Protein AF-A0A6I7DDY0-F1 (afdb_monomer_lite)

Secondary structure (DSSP, 8-state):
-------PEEEEEEEEEEETTEEEEEEES--SEEEEEEETTTEEEEEEEEEEE-SSSTTEEEEEEEEEEETTSPPPSSEEEEE-----HHHHHHHHHHHHHHHTT--------

Radius of gyration: 18.4 Å; chains: 1; bounding box: 29×62×44 Å

Structure (mmCIF, N/CA/C/O backbone):
data_AF-A0A6I7DDY0-F1
#
_entry.id   AF-A0A6I7DDY0-F1
#
loop_
_atom_site.group_PDB
_atom_site.id
_atom_site.type_symbol
_atom_site.label_atom_id
_atom_site.label_alt_id
_atom_site.label_comp_id
_atom_site.label_asym_id
_atom_site.label_entity_id
_atom_site.label_seq_id
_atom_site.pdbx_PDB_ins_code
_atom_site.Cartn_x
_atom_site.Cartn_y
_atom_site.Cartn_z
_atom_site.occupancy
_atom_site.B_iso_or_equiv
_atom_site.auth_seq_id
_atom_site.auth_comp_id
_atom_site.auth_asym_id
_atom_site.auth_atom_id
_atom_site.pdbx_PDB_model_num
ATOM 1 N N . MET A 1 1 ? -11.344 31.421 4.136 1.00 34.44 1 MET A N 1
ATOM 2 C CA . MET A 1 1 ? -11.399 29.989 4.491 1.00 34.44 1 MET A CA 1
ATOM 3 C C . MET A 1 1 ? -11.700 29.232 3.214 1.00 34.44 1 MET A C 1
ATOM 5 O O . MET A 1 1 ? -12.836 29.247 2.766 1.00 34.44 1 MET A O 1
ATOM 9 N N . SER A 1 2 ? -10.668 28.719 2.545 1.00 36.16 2 SER A N 1
ATOM 10 C CA . SER A 1 2 ? -10.845 27.896 1.351 1.00 36.16 2 SER A CA 1
ATOM 11 C C . SER A 1 2 ? -11.440 26.563 1.784 1.00 36.16 2 SER A C 1
ATOM 13 O O . SER A 1 2 ? -10.841 25.868 2.602 1.00 36.16 2 SER A O 1
ATOM 15 N N . ASN A 1 3 ? -12.618 26.235 1.262 1.00 37.53 3 ASN A N 1
ATOM 16 C CA . ASN A 1 3 ? -13.162 24.886 1.327 1.00 37.53 3 ASN A CA 1
ATOM 17 C C . ASN A 1 3 ? -12.168 23.972 0.609 1.00 37.53 3 ASN A C 1
ATOM 19 O O . ASN A 1 3 ? -12.138 23.939 -0.618 1.00 37.53 3 ASN A O 1
ATOM 23 N N . ILE A 1 4 ? -11.303 23.304 1.374 1.00 50.53 4 ILE A N 1
ATOM 24 C CA . ILE A 1 4 ? -10.480 22.213 0.868 1.00 50.53 4 ILE A CA 1
ATOM 25 C C . ILE A 1 4 ? -11.475 21.088 0.630 1.00 50.53 4 ILE A C 1
ATOM 27 O O . ILE A 1 4 ? -11.901 20.402 1.557 1.00 50.53 4 ILE A O 1
ATOM 31 N N . THR A 1 5 ? -11.951 20.982 -0.602 1.00 46.72 5 THR A N 1
ATOM 32 C CA . THR A 1 5 ? -12.613 19.779 -1.074 1.00 46.72 5 THR A CA 1
ATOM 33 C C . THR A 1 5 ? -11.649 18.623 -0.805 1.00 46.72 5 THR A C 1
ATOM 35 O O . THR A 1 5 ? -10.553 18.586 -1.358 1.00 46.72 5 THR A O 1
ATOM 38 N N . ASN A 1 6 ? -12.030 17.724 0.109 1.00 56.38 6 ASN A N 1
ATOM 39 C CA . ASN A 1 6 ? -11.353 16.453 0.384 1.00 56.38 6 ASN A CA 1
ATOM 40 C C . ASN A 1 6 ? -11.522 15.526 -0.830 1.00 56.38 6 ASN A C 1
ATOM 42 O O . ASN A 1 6 ? -12.197 14.499 -0.762 1.00 56.38 6 ASN A O 1
ATOM 46 N N . GLU A 1 7 ? -10.980 15.923 -1.975 1.00 59.53 7 GLU A N 1
ATOM 47 C CA . GLU A 1 7 ? -10.919 15.057 -3.139 1.00 59.53 7 GLU A CA 1
ATOM 48 C C . GLU A 1 7 ? -9.910 13.954 -2.835 1.00 59.53 7 GLU A C 1
ATOM 50 O O . GLU A 1 7 ? -8.721 14.215 -2.640 1.00 59.53 7 GLU A O 1
ATOM 55 N N . LYS A 1 8 ? -10.410 12.715 -2.740 1.00 67.19 8 LYS A N 1
ATOM 56 C CA . LYS A 1 8 ? -9.570 11.519 -2.672 1.00 67.19 8 LYS A CA 1
ATOM 57 C C . LYS A 1 8 ? -8.624 11.561 -3.870 1.00 67.19 8 LYS A C 1
ATOM 59 O O . LYS A 1 8 ? -9.066 11.594 -5.018 1.00 67.19 8 LYS A O 1
ATOM 64 N N . GLN A 1 9 ? -7.324 11.609 -3.604 1.00 78.31 9 GLN A N 1
ATOM 65 C CA . GLN A 1 9 ? -6.329 11.655 -4.670 1.00 78.31 9 GLN A CA 1
ATOM 66 C C . GLN A 1 9 ? -6.064 10.240 -5.170 1.00 78.31 9 GLN A C 1
ATOM 68 O O . GLN A 1 9 ? -5.915 9.309 -4.381 1.00 78.31 9 GLN A O 1
ATOM 73 N N . ASN A 1 10 ? -6.041 10.075 -6.490 1.00 84.75 10 ASN A N 1
ATOM 74 C CA . ASN A 1 10 ? -5.793 8.781 -7.105 1.00 84.75 10 ASN A CA 1
ATOM 75 C C . ASN A 1 10 ? -4.302 8.457 -7.066 1.00 84.75 10 ASN A C 1
ATOM 77 O O . ASN A 1 10 ? -3.475 9.265 -7.483 1.00 84.75 10 ASN A O 1
ATOM 81 N N . ILE A 1 11 ? -3.984 7.248 -6.619 1.00 87.62 11 ILE A N 1
ATOM 82 C CA . ILE A 1 11 ? -2.633 6.702 -6.618 1.00 87.62 11 ILE A CA 1
ATOM 83 C C . ILE A 1 11 ? -2.575 5.480 -7.533 1.00 87.62 11 ILE A C 1
ATOM 85 O O . ILE A 1 11 ? -3.435 4.595 -7.471 1.00 87.62 11 ILE A O 1
ATOM 89 N N . LYS A 1 12 ? -1.547 5.414 -8.382 1.00 88.12 12 LYS A N 1
ATOM 90 C CA . LYS A 1 12 ? -1.287 4.241 -9.211 1.00 88.12 12 LYS A CA 1
ATOM 91 C C . LYS A 1 12 ? -0.331 3.301 -8.491 1.00 88.12 12 LYS A C 1
ATOM 93 O O . LYS A 1 12 ? 0.843 3.606 -8.307 1.00 88.12 12 LYS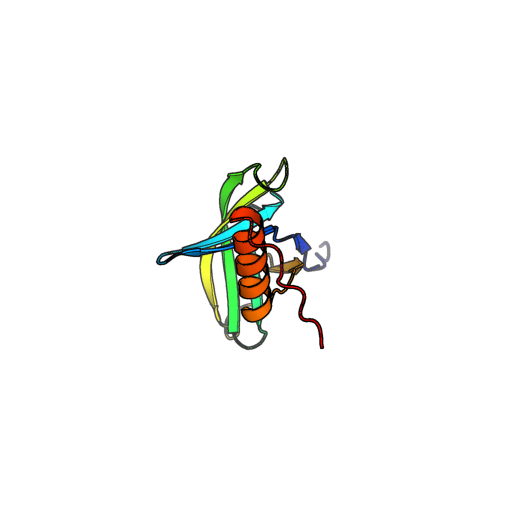 A O 1
ATOM 98 N N . ILE A 1 13 ? -0.839 2.130 -8.124 1.00 88.62 13 ILE A N 1
ATOM 99 C CA . ILE A 1 13 ? -0.036 1.088 -7.487 1.00 88.62 13 ILE A CA 1
ATOM 100 C C . ILE A 1 13 ? 0.576 0.208 -8.574 1.00 88.62 13 ILE A C 1
ATOM 102 O O . ILE A 1 13 ? -0.142 -0.430 -9.346 1.00 88.62 13 ILE A O 1
ATOM 106 N N . TYR A 1 14 ? 1.906 0.167 -8.623 1.00 88.38 14 TYR A N 1
ATOM 107 C CA . TYR A 1 14 ? 2.653 -0.683 -9.551 1.00 88.38 14 TYR A CA 1
ATOM 108 C C . TYR A 1 14 ? 2.876 -2.084 -8.985 1.00 88.38 14 TYR A C 1
ATOM 110 O O . TYR A 1 14 ? 2.715 -3.071 -9.701 1.00 88.38 14 TYR A O 1
ATOM 118 N N . ALA A 1 15 ? 3.201 -2.170 -7.694 1.00 87.06 15 ALA A N 1
ATOM 119 C CA . ALA A 1 15 ? 3.383 -3.430 -6.990 1.00 87.06 15 ALA A CA 1
ATOM 120 C C . ALA A 1 15 ? 2.954 -3.318 -5.523 1.00 87.06 15 ALA A C 1
ATOM 122 O O . ALA A 1 15 ? 3.113 -2.275 -4.888 1.00 87.06 15 ALA A O 1
ATOM 123 N N . LEU A 1 16 ? 2.440 -4.426 -4.989 1.00 87.50 16 LEU A N 1
ATOM 124 C CA . LEU A 1 16 ? 2.178 -4.643 -3.569 1.00 87.50 16 LEU A CA 1
ATOM 125 C C . LEU A 1 16 ? 2.867 -5.946 -3.166 1.00 87.50 16 LEU A C 1
ATOM 127 O O . LEU A 1 16 ? 2.621 -6.988 -3.777 1.00 87.50 16 LEU A O 1
ATOM 131 N N . VAL A 1 17 ? 3.714 -5.900 -2.142 1.00 86.50 17 VAL A N 1
ATOM 132 C CA . VAL A 1 17 ? 4.503 -7.057 -1.704 1.00 86.50 17 VAL A CA 1
ATOM 133 C C . VAL A 1 17 ? 4.173 -7.394 -0.257 1.00 86.50 17 VAL A C 1
ATOM 135 O O . VAL A 1 17 ? 4.284 -6.557 0.638 1.00 86.50 17 VAL A O 1
ATOM 138 N N . PHE A 1 18 ? 3.804 -8.655 -0.031 1.00 85.19 18 PHE A N 1
ATOM 139 C CA . PHE A 1 18 ? 3.645 -9.230 1.301 1.00 85.19 18 PHE A CA 1
ATOM 140 C C . PHE A 1 18 ? 4.944 -9.928 1.700 1.00 85.19 18 PHE A C 1
ATOM 142 O O . PHE A 1 18 ? 5.284 -10.988 1.175 1.00 85.19 18 PHE A O 1
ATOM 149 N N . HIS A 1 19 ? 5.670 -9.341 2.643 1.00 81.69 19 HIS A N 1
ATOM 150 C CA . HIS A 1 19 ? 6.824 -9.957 3.283 1.00 81.69 19 HIS A CA 1
ATOM 151 C C . HIS A 1 19 ? 6.460 -10.371 4.713 1.00 81.69 19 HIS A C 1
ATOM 153 O O . HIS A 1 19 ? 5.561 -9.805 5.330 1.00 81.69 19 HIS A O 1
ATOM 159 N N . LYS A 1 20 ? 7.196 -11.330 5.292 1.00 84.00 20 LYS A N 1
ATOM 160 C CA . LYS A 1 20 ? 6.914 -11.859 6.644 1.00 84.00 20 LYS A CA 1
ATOM 161 C C . LYS A 1 20 ? 6.797 -10.789 7.742 1.00 84.00 20 LYS A C 1
ATOM 163 O O . LYS A 1 20 ? 6.122 -11.020 8.734 1.00 84.00 20 LYS A O 1
ATO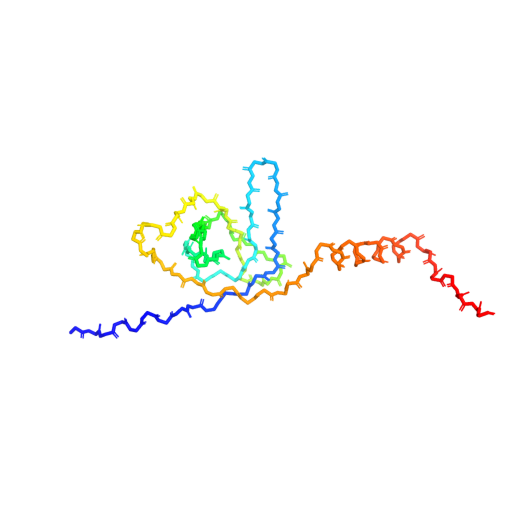M 168 N N . ASN A 1 21 ? 7.457 -9.644 7.557 1.00 86.31 21 ASN A N 1
ATOM 169 C CA . ASN A 1 21 ? 7.551 -8.570 8.548 1.00 86.31 21 ASN A CA 1
ATOM 170 C C . ASN A 1 21 ? 7.101 -7.203 8.008 1.00 86.31 21 ASN A C 1
ATOM 172 O O . ASN A 1 21 ? 7.268 -6.205 8.700 1.00 86.31 21 ASN A O 1
ATOM 176 N N . ALA A 1 22 ? 6.632 -7.126 6.761 1.00 89.00 22 ALA A N 1
ATOM 177 C CA . ALA A 1 22 ? 6.328 -5.850 6.125 1.00 89.00 22 ALA A CA 1
ATOM 178 C C . ALA A 1 22 ? 5.313 -6.017 4.995 1.00 89.00 22 ALA A C 1
ATOM 180 O O . ALA A 1 22 ? 5.326 -7.010 4.269 1.00 89.00 22 ALA A O 1
ATOM 181 N N . LEU A 1 23 ? 4.481 -4.996 4.827 1.00 91.06 23 LEU A N 1
ATOM 182 C CA . LEU A 1 23 ? 3.660 -4.786 3.645 1.00 91.06 23 LEU A CA 1
ATOM 183 C C . LEU A 1 23 ? 4.201 -3.549 2.935 1.00 91.06 23 LEU A C 1
ATOM 185 O O . LEU A 1 23 ? 4.280 -2.487 3.558 1.00 91.06 23 LEU A O 1
ATOM 189 N N . THR A 1 24 ? 4.595 -3.683 1.671 1.00 93.25 24 THR A N 1
ATOM 190 C CA . THR A 1 24 ? 5.199 -2.576 0.917 1.00 93.25 24 THR A CA 1
ATOM 191 C C . THR A 1 24 ? 4.464 -2.292 -0.379 1.00 93.25 24 THR A C 1
ATOM 193 O O . THR A 1 24 ? 3.927 -3.203 -1.009 1.00 93.25 24 THR A O 1
ATOM 196 N N . LEU A 1 25 ? 4.469 -1.022 -0.775 1.00 91.88 25 LEU A N 1
ATOM 197 C CA . LEU A 1 25 ? 3.829 -0.504 -1.978 1.00 91.88 25 LEU A CA 1
ATOM 198 C C . LEU A 1 25 ? 4.834 0.257 -2.839 1.00 91.88 25 LEU A C 1
ATOM 200 O O . LEU A 1 25 ? 5.508 1.151 -2.336 1.00 91.88 25 LEU A O 1
ATOM 204 N N . SER A 1 26 ? 4.859 -0.050 -4.131 1.00 92.00 26 SER A N 1
ATOM 205 C CA . SER A 1 26 ? 5.580 0.715 -5.151 1.00 92.00 26 SER A CA 1
ATOM 206 C C . SER A 1 26 ? 4.597 1.579 -5.932 1.00 92.00 26 SER A C 1
ATOM 208 O O . SER A 1 26 ? 3.626 1.066 -6.500 1.00 92.00 26 SER A O 1
ATOM 210 N N . THR A 1 27 ? 4.831 2.888 -5.955 1.00 92.19 27 THR A N 1
ATOM 211 C CA . THR A 1 27 ? 3.908 3.890 -6.516 1.00 92.19 27 THR A CA 1
ATOM 212 C C . THR A 1 27 ? 4.661 5.108 -7.065 1.00 92.19 27 THR A C 1
ATOM 214 O O . THR A 1 27 ? 5.873 5.225 -6.903 1.00 92.19 27 THR A O 1
ATOM 217 N N . ASP A 1 28 ? 3.950 6.032 -7.712 1.00 91.50 28 ASP A N 1
ATOM 218 C CA . ASP A 1 28 ? 4.447 7.372 -8.022 1.00 91.50 28 ASP A CA 1
ATOM 219 C C . ASP A 1 28 ? 4.877 8.126 -6.748 1.00 91.50 28 ASP A C 1
ATOM 221 O O . ASP A 1 28 ? 4.220 8.069 -5.704 1.00 91.50 28 ASP A O 1
ATOM 225 N N . ASN A 1 29 ? 5.969 8.883 -6.848 1.00 90.81 29 ASN A N 1
ATOM 226 C CA . ASN A 1 29 ? 6.535 9.685 -5.765 1.00 90.81 29 ASN A CA 1
ATOM 227 C C . ASN A 1 29 ? 5.825 11.048 -5.640 1.00 90.81 29 ASN A C 1
ATOM 229 O O . ASN A 1 29 ? 6.373 12.085 -6.014 1.00 90.81 29 ASN A O 1
ATOM 233 N N . ILE A 1 30 ? 4.573 11.035 -5.170 1.00 87.19 30 ILE A N 1
ATOM 234 C CA . ILE A 1 30 ? 3.726 12.241 -5.033 1.00 87.19 30 ILE A CA 1
ATOM 235 C C . ILE A 1 30 ? 3.564 12.663 -3.561 1.00 87.19 30 ILE A C 1
ATOM 237 O O . ILE A 1 30 ? 3.413 13.847 -3.262 1.00 87.19 30 ILE A O 1
ATOM 241 N N . HIS A 1 31 ? 3.622 11.706 -2.632 1.00 87.31 31 HIS A N 1
ATOM 242 C CA . HIS A 1 31 ? 3.340 11.910 -1.208 1.00 87.31 31 HIS A CA 1
ATOM 243 C C . HIS A 1 31 ? 4.513 11.481 -0.329 1.00 87.31 31 HIS A C 1
ATOM 245 O O . HIS A 1 31 ? 5.281 10.608 -0.717 1.00 87.31 31 HIS A O 1
ATOM 251 N N . GLU A 1 32 ? 4.643 12.061 0.864 1.00 94.00 32 GLU A N 1
ATOM 252 C CA . GLU A 1 32 ? 5.542 11.540 1.909 1.00 94.00 32 GLU A CA 1
ATOM 253 C C . GLU A 1 32 ? 4.866 10.434 2.730 1.00 94.00 32 GLU A C 1
ATOM 255 O O . GLU A 1 32 ? 5.495 9.442 3.092 1.00 94.00 32 GLU A O 1
ATOM 260 N N . ASP A 1 33 ? 3.564 10.563 2.974 1.00 95.88 33 ASP A N 1
ATOM 261 C CA . ASP A 1 33 ? 2.720 9.533 3.565 1.00 95.88 33 ASP A CA 1
ATOM 262 C C . ASP A 1 33 ? 1.276 9.634 3.055 1.00 95.88 33 ASP A C 1
ATOM 264 O O . ASP A 1 33 ? 0.856 10.647 2.492 1.00 95.88 33 ASP A O 1
ATOM 268 N N . PHE A 1 34 ? 0.521 8.548 3.207 1.00 94.81 34 PHE A N 1
ATOM 269 C CA . PHE A 1 34 ? -0.903 8.515 2.888 1.00 94.81 34 PHE A CA 1
ATOM 270 C C . PHE A 1 34 ? -1.616 7.362 3.590 1.00 94.81 34 PHE A C 1
ATOM 272 O O . PHE A 1 34 ? -1.000 6.411 4.075 1.00 94.81 34 PHE A O 1
ATOM 279 N N . TRP A 1 35 ? -2.942 7.438 3.607 1.00 94.62 35 TRP A N 1
ATOM 280 C CA . TRP A 1 35 ? -3.822 6.379 4.074 1.00 94.62 35 TRP A CA 1
ATOM 281 C C . TRP A 1 35 ? -4.547 5.728 2.907 1.00 94.62 35 TRP A C 1
ATOM 283 O O . TRP A 1 35 ? -5.158 6.414 2.089 1.00 94.62 35 TRP A O 1
ATOM 293 N N . LEU A 1 36 ? -4.513 4.40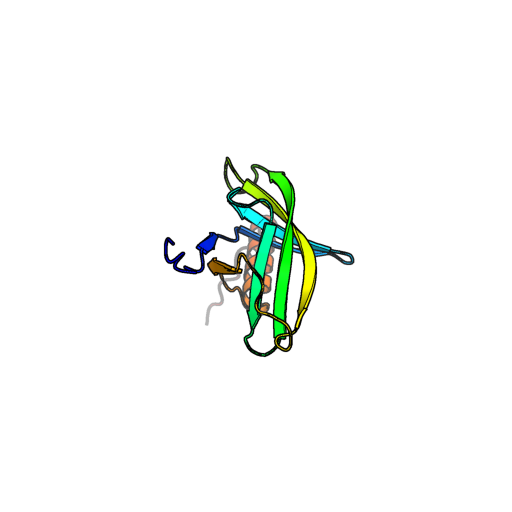0 2.863 1.00 91.81 36 LEU A N 1
ATOM 294 C CA . LEU A 1 36 ? -5.280 3.604 1.920 1.00 91.81 36 LEU A CA 1
ATOM 295 C C . LEU A 1 36 ? -6.462 2.954 2.643 1.00 91.81 36 LEU A C 1
ATOM 297 O O . LEU A 1 36 ? -6.275 2.246 3.634 1.00 91.81 36 LEU A O 1
ATOM 301 N N . GLU A 1 37 ? -7.675 3.196 2.150 1.00 90.12 37 GLU A N 1
ATOM 302 C CA . GLU A 1 37 ? -8.882 2.519 2.628 1.00 90.12 37 GLU A CA 1
ATOM 303 C C . GLU A 1 37 ? -8.879 1.064 2.151 1.00 90.12 37 GLU A C 1
ATOM 305 O O . GLU A 1 37 ? -8.826 0.800 0.951 1.00 90.12 37 GLU A O 1
ATOM 310 N N . LEU A 1 38 ? -8.913 0.116 3.090 1.00 85.00 38 LEU A N 1
ATOM 311 C CA . LEU A 1 38 ? -8.995 -1.305 2.748 1.00 85.00 38 LEU A CA 1
ATOM 312 C C . LEU A 1 38 ? -10.426 -1.699 2.394 1.00 85.00 38 LEU A C 1
ATOM 314 O O . LEU A 1 38 ? -10.670 -2.365 1.392 1.00 85.00 38 LEU A O 1
ATOM 318 N N . HIS A 1 39 ? -11.354 -1.330 3.275 1.00 85.38 39 HIS A N 1
ATOM 319 C CA . HIS A 1 39 ? -12.780 -1.586 3.155 1.00 85.38 39 HIS A CA 1
ATOM 320 C C . HIS A 1 39 ? -13.526 -0.748 4.194 1.00 85.38 39 HIS A C 1
ATOM 322 O O . HIS A 1 39 ? -13.022 -0.559 5.306 1.00 85.38 39 HIS A O 1
ATOM 328 N N . GLU A 1 40 ? -14.763 -0.364 3.884 1.00 84.31 40 GLU A N 1
ATOM 329 C CA . GLU A 1 40 ? -15.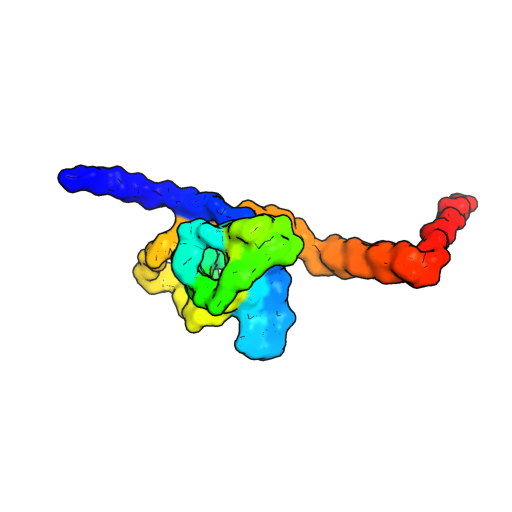643 0.417 4.766 1.00 84.31 40 GLU A CA 1
ATOM 330 C C . GLU A 1 40 ? -15.947 -0.264 6.113 1.00 84.31 40 GLU A C 1
ATOM 332 O O . GLU A 1 40 ? -16.409 0.380 7.042 1.00 84.31 40 GLU A O 1
ATOM 337 N N . THR A 1 41 ? -15.685 -1.567 6.252 1.00 88.44 41 THR A N 1
ATOM 338 C CA . THR A 1 41 ? -15.867 -2.310 7.516 1.00 88.44 41 THR A CA 1
ATOM 339 C C . THR A 1 41 ? -14.562 -2.621 8.245 1.00 88.44 41 THR A C 1
ATOM 341 O O . THR A 1 41 ? -14.601 -3.087 9.382 1.00 88.44 41 THR A O 1
ATOM 344 N N . ILE A 1 42 ? -13.410 -2.400 7.605 1.00 89.19 42 ILE A N 1
ATOM 345 C CA . ILE A 1 42 ? -12.088 -2.718 8.164 1.00 89.19 42 ILE A CA 1
ATOM 346 C C . ILE A 1 42 ? -11.406 -1.433 8.639 1.00 89.19 42 ILE A C 1
ATOM 348 O O . ILE A 1 42 ? -10.930 -1.380 9.770 1.00 89.19 42 ILE A O 1
ATOM 352 N N . GLY A 1 43 ? -11.392 -0.394 7.801 1.00 92.00 43 GLY A N 1
ATOM 353 C CA . GLY A 1 43 ? -10.690 0.864 8.049 1.00 92.00 43 GLY A CA 1
ATOM 354 C C . GLY A 1 43 ? -9.538 1.095 7.067 1.00 92.00 43 GLY A C 1
ATOM 355 O O . GLY A 1 43 ? -9.652 0.792 5.875 1.00 92.00 43 GLY A O 1
ATOM 356 N N . TRP A 1 44 ? -8.427 1.642 7.562 1.00 94.31 44 TRP A N 1
ATOM 357 C CA . TRP A 1 44 ? -7.349 2.202 6.742 1.00 94.31 44 TRP A CA 1
ATOM 358 C C . TRP A 1 44 ? -5.966 1.716 7.169 1.00 94.31 44 TRP A C 1
ATOM 360 O O . TRP A 1 44 ? -5.706 1.516 8.354 1.00 94.31 44 TRP A O 1
ATOM 370 N N . ILE A 1 45 ? -5.047 1.608 6.210 1.00 95.06 45 ILE A N 1
ATOM 371 C CA . ILE A 1 45 ? -3.617 1.408 6.475 1.00 95.06 45 ILE A CA 1
ATOM 372 C C . ILE A 1 45 ? -2.848 2.674 6.115 1.00 95.06 45 ILE A C 1
ATOM 374 O O . ILE A 1 45 ? -3.025 3.218 5.024 1.00 95.06 45 ILE A O 1
ATOM 378 N N . LYS A 1 46 ? -1.961 3.109 7.014 1.00 96.19 46 LYS A N 1
ATOM 379 C CA . LYS A 1 46 ? -0.995 4.173 6.748 1.00 96.19 46 LYS A CA 1
ATOM 380 C C . LYS A 1 46 ? 0.232 3.610 6.057 1.00 96.19 46 LYS A C 1
ATOM 382 O O . LYS A 1 46 ? 0.846 2.665 6.552 1.00 96.19 46 LYS A O 1
ATOM 387 N N . PHE A 1 47 ? 0.622 4.263 4.976 1.00 96.44 47 PHE A N 1
ATOM 388 C CA . PHE A 1 47 ? 1.864 4.036 4.265 1.00 96.44 47 PHE A CA 1
ATOM 389 C C . PHE A 1 47 ? 2.757 5.264 4.393 1.00 96.44 47 PHE A C 1
ATOM 391 O O . PHE A 1 47 ? 2.305 6.390 4.196 1.00 96.44 47 PHE A O 1
ATOM 398 N N . VAL A 1 48 ? 4.027 5.039 4.723 1.00 97.12 48 VAL A N 1
ATOM 399 C CA . VAL A 1 48 ? 5.052 6.086 4.817 1.00 97.12 48 VAL A CA 1
ATOM 400 C C . VAL A 1 48 ? 6.151 5.780 3.815 1.00 97.12 48 VAL A C 1
ATOM 402 O O . VAL A 1 48 ? 6.548 4.619 3.661 1.00 97.12 48 VAL A O 1
ATOM 405 N N . LYS A 1 49 ? 6.626 6.814 3.119 1.00 97.06 49 LYS A N 1
ATOM 406 C CA . LYS A 1 49 ? 7.722 6.693 2.165 1.00 97.06 49 LYS A CA 1
ATOM 407 C C . LYS A 1 49 ? 8.962 6.169 2.874 1.00 97.06 49 LYS A C 1
ATOM 409 O O . LYS A 1 49 ? 9.390 6.700 3.895 1.00 97.06 49 LYS A O 1
ATOM 414 N N . HIS A 1 50 ? 9.535 5.120 2.309 1.00 95.88 50 HIS A N 1
ATOM 415 C CA . HIS A 1 50 ? 10.782 4.537 2.773 1.00 95.88 50 HIS A CA 1
ATOM 416 C C . HIS A 1 50 ? 11.960 5.010 1.920 1.00 95.88 50 HIS A C 1
ATOM 418 O O . HIS A 1 50 ? 12.997 5.397 2.454 1.00 95.88 50 HIS A O 1
ATOM 424 N N . SER A 1 51 ? 11.809 4.987 0.596 1.00 95.94 51 SER A N 1
ATOM 425 C CA . SER A 1 51 ? 12.866 5.378 -0.339 1.00 95.94 51 SER A CA 1
ATOM 426 C C . SER A 1 51 ? 12.300 5.701 -1.716 1.00 95.94 51 SER A C 1
ATOM 428 O O . SER A 1 51 ? 11.277 5.151 -2.114 1.00 95.94 51 SER A O 1
ATOM 430 N N . GLU A 1 52 ? 12.989 6.557 -2.465 1.00 96.69 52 GLU A N 1
ATOM 431 C CA . GLU A 1 52 ? 12.731 6.732 -3.896 1.00 96.69 52 GLU A CA 1
ATOM 432 C C . GLU A 1 52 ? 13.200 5.496 -4.674 1.00 96.69 52 GLU A C 1
ATOM 434 O O . GLU A 1 52 ? 14.180 4.847 -4.302 1.00 96.69 52 GLU A O 1
ATOM 439 N N . GLU A 1 53 ? 12.509 5.172 -5.763 1.00 92.31 53 GLU A N 1
ATOM 440 C CA . GLU A 1 53 ? 12.869 4.065 -6.646 1.00 92.31 53 GLU A CA 1
ATOM 441 C C . GLU A 1 53 ? 12.534 4.382 -8.106 1.00 92.31 53 GLU A C 1
ATOM 443 O O . GLU A 1 53 ? 11.726 5.259 -8.408 1.00 92.31 53 GLU A O 1
ATOM 448 N N . SER A 1 54 ? 13.170 3.663 -9.033 1.00 92.81 54 SER A N 1
ATOM 449 C CA . SER A 1 54 ? 12.967 3.865 -10.475 1.00 92.81 54 SER A CA 1
ATOM 450 C C . SER A 1 54 ? 12.627 2.591 -11.250 1.00 92.81 54 SER A C 1
ATOM 452 O O . SER A 1 54 ? 12.672 2.588 -12.479 1.00 92.81 54 SER A O 1
ATOM 454 N N . GLU A 1 55 ? 12.261 1.518 -10.542 1.00 89.25 55 GLU A N 1
ATOM 455 C CA . GLU A 1 55 ? 11.964 0.209 -11.136 1.00 89.25 55 GLU A CA 1
ATOM 456 C C . GLU A 1 55 ? 10.760 0.258 -12.092 1.00 89.25 55 GLU A C 1
ATOM 458 O O . GLU A 1 55 ? 10.843 -0.237 -13.214 1.00 89.25 55 GLU A O 1
ATOM 463 N N . PHE A 1 56 ? 9.661 0.903 -11.680 1.00 86.69 56 PHE A N 1
ATOM 464 C CA . PHE A 1 56 ? 8.422 0.976 -12.470 1.00 86.69 56 PHE A CA 1
ATOM 465 C C . PHE A 1 56 ? 8.253 2.301 -13.226 1.00 86.69 56 PHE A C 1
ATOM 467 O O . PHE A 1 56 ? 7.679 2.335 -14.317 1.00 86.69 56 PHE A O 1
ATOM 474 N N . VAL A 1 57 ? 8.743 3.407 -12.657 1.00 89.06 57 VAL A N 1
ATOM 475 C CA . VAL A 1 57 ? 8.629 4.765 -13.210 1.00 89.06 57 VAL A CA 1
ATOM 476 C C . VAL A 1 57 ? 9.813 5.615 -12.751 1.00 89.06 57 VAL A C 1
ATOM 478 O O . VAL A 1 57 ? 10.308 5.435 -11.648 1.00 89.06 57 VAL A O 1
ATOM 481 N N . LYS A 1 58 ? 10.264 6.577 -13.570 1.00 92.31 58 LYS A N 1
ATOM 482 C CA . LYS A 1 58 ? 11.447 7.412 -13.268 1.00 92.31 58 LYS A CA 1
ATOM 483 C C . LYS A 1 58 ? 11.367 8.185 -11.943 1.00 92.31 58 LYS A C 1
ATOM 485 O O . LYS A 1 58 ? 12.412 8.485 -11.383 1.00 92.31 58 LYS A O 1
ATOM 490 N N . ASN A 1 59 ? 10.164 8.536 -11.492 1.00 93.12 59 ASN A N 1
ATOM 491 C CA . ASN A 1 59 ? 9.912 9.239 -10.231 1.00 93.12 59 ASN A CA 1
ATOM 492 C C . ASN A 1 59 ? 9.002 8.383 -9.336 1.00 93.12 59 ASN A C 1
ATOM 494 O O . ASN A 1 59 ? 7.873 8.772 -9.034 1.00 93.12 59 ASN A O 1
ATOM 498 N N . GLY A 1 60 ? 9.450 7.167 -9.027 1.00 94.31 60 GLY A N 1
ATOM 499 C CA . GLY A 1 60 ? 8.736 6.221 -8.177 1.00 94.31 60 GLY A CA 1
ATOM 500 C C . GLY A 1 60 ? 9.213 6.287 -6.729 1.00 94.31 60 GLY A C 1
ATOM 501 O O . GLY A 1 60 ? 10.243 6.885 -6.412 1.00 94.31 60 GLY A O 1
ATOM 502 N N . ALA A 1 61 ? 8.449 5.678 -5.834 1.00 96.44 61 ALA A N 1
ATOM 503 C CA . ALA A 1 61 ? 8.826 5.523 -4.441 1.00 96.44 61 ALA A CA 1
ATOM 504 C C . ALA A 1 61 ? 8.245 4.238 -3.841 1.00 96.44 61 ALA A C 1
ATOM 506 O O . ALA A 1 61 ? 7.122 3.826 -4.149 1.00 96.44 61 ALA A O 1
ATOM 507 N N . LEU A 1 62 ? 9.035 3.654 -2.941 1.00 95.00 62 LEU A N 1
ATOM 508 C CA . LEU A 1 62 ? 8.667 2.537 -2.091 1.00 95.00 62 LEU A CA 1
ATOM 509 C C . LEU A 1 62 ? 8.093 3.069 -0.779 1.00 95.00 62 LEU A C 1
ATOM 511 O O . LEU A 1 62 ? 8.718 3.876 -0.086 1.00 95.00 62 LEU A O 1
ATOM 515 N N . PHE A 1 63 ? 6.932 2.556 -0.402 1.00 96.19 63 PHE A N 1
ATOM 516 C CA . PHE A 1 63 ? 6.251 2.859 0.847 1.00 96.19 63 PHE A CA 1
ATOM 517 C C . PHE A 1 63 ? 6.102 1.602 1.691 1.00 96.19 63 PHE A C 1
ATOM 519 O O . PHE A 1 63 ? 5.927 0.501 1.169 1.00 96.19 63 PHE A O 1
ATOM 526 N N . VAL A 1 64 ? 6.121 1.774 3.009 1.00 96.38 64 VAL A N 1
ATOM 527 C CA . VAL A 1 64 ? 5.956 0.691 3.984 1.00 96.38 64 VAL A CA 1
ATOM 528 C C . VAL A 1 64 ? 4.724 0.975 4.833 1.00 96.38 64 VAL A C 1
ATOM 530 O O . VAL A 1 64 ? 4.502 2.113 5.246 1.00 96.38 64 VAL A O 1
ATOM 533 N N . ALA A 1 65 ? 3.917 -0.053 5.088 1.00 95.88 65 ALA A N 1
ATOM 534 C CA . ALA A 1 65 ? 2.790 0.043 6.005 1.00 95.88 65 ALA A CA 1
ATOM 535 C C . ALA A 1 65 ? 3.285 0.224 7.449 1.00 95.88 65 ALA A C 1
ATOM 537 O O . ALA A 1 65 ? 4.089 -0.576 7.929 1.00 95.88 65 ALA A O 1
ATOM 538 N N . THR A 1 66 ? 2.786 1.243 8.150 1.00 96.62 66 THR A N 1
ATOM 539 C CA . THR A 1 66 ? 3.240 1.582 9.512 1.00 96.62 66 THR A CA 1
ATOM 540 C C . THR A 1 66 ? 2.138 1.553 10.565 1.00 96.62 66 THR A C 1
ATOM 542 O O . THR A 1 66 ? 2.433 1.355 11.739 1.00 96.62 66 THR A O 1
ATOM 545 N N . GLU A 1 67 ? 0.880 1.769 10.181 1.00 96.00 67 GLU A N 1
ATOM 546 C CA . GLU A 1 67 ? -0.249 1.874 11.114 1.00 96.00 67 GLU A CA 1
ATOM 547 C C . GLU A 1 67 ? -1.508 1.271 10.483 1.00 96.00 67 GLU A C 1
ATOM 549 O O . GLU A 1 67 ? -1.754 1.455 9.291 1.00 96.00 67 GLU A O 1
ATOM 554 N N . LEU A 1 68 ? -2.310 0.569 11.284 1.00 93.81 68 LEU A N 1
ATOM 555 C CA . LEU A 1 68 ? -3.663 0.142 10.932 1.00 93.81 68 LEU A CA 1
ATOM 556 C C . LEU A 1 68 ? -4.640 0.925 11.807 1.00 93.81 68 LEU A C 1
ATOM 558 O O . LEU A 1 68 ? -4.524 0.893 13.031 1.00 93.81 68 LEU A O 1
ATOM 562 N N . ARG A 1 69 ? -5.609 1.591 11.180 1.00 95.56 69 ARG A N 1
ATOM 563 C CA . ARG A 1 69 ? -6.663 2.340 11.862 1.00 95.56 69 ARG A CA 1
ATOM 564 C C . ARG A 1 69 ? -8.025 1.708 11.582 1.00 95.56 69 ARG A C 1
ATOM 566 O O . ARG A 1 69 ? -8.406 1.642 10.412 1.00 95.56 69 ARG A O 1
ATOM 573 N N . PRO A 1 70 ? -8.761 1.253 12.608 1.00 94.50 70 PRO A N 1
ATOM 574 C CA . PRO A 1 70 ? -10.084 0.670 12.425 1.00 94.50 70 PRO A CA 1
ATOM 575 C C . PRO A 1 70 ? -11.119 1.726 12.018 1.00 94.50 70 PRO A C 1
ATOM 577 O O . PRO A 1 70 ? -10.968 2.909 12.318 1.00 94.50 70 PRO A 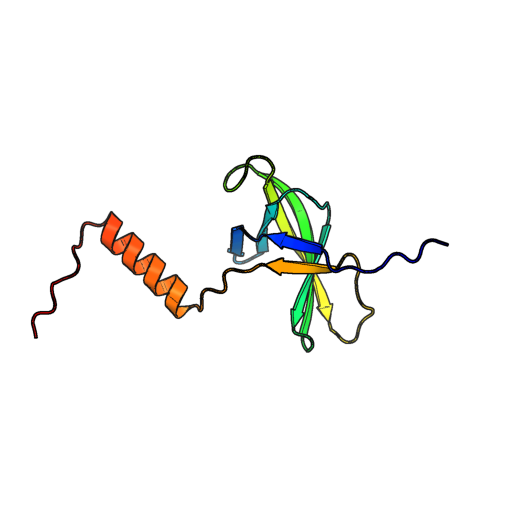O 1
ATOM 580 N N . VAL A 1 71 ? -12.213 1.289 11.387 1.00 92.69 71 VAL A N 1
ATOM 581 C CA . VAL A 1 71 ? -13.310 2.182 10.954 1.00 92.69 71 VAL A CA 1
ATOM 582 C C . VAL A 1 71 ? -13.986 2.947 12.105 1.00 92.69 71 VAL A C 1
ATOM 584 O O . VAL A 1 71 ? -14.567 4.005 11.889 1.00 92.69 71 VAL A O 1
ATOM 587 N N . SER A 1 72 ? -13.907 2.436 13.337 1.00 92.56 72 SER A N 1
ATOM 588 C CA . SER A 1 72 ? -14.462 3.094 14.527 1.00 92.56 72 SER A CA 1
ATOM 589 C C . SER A 1 72 ? -13.782 4.418 14.877 1.00 92.56 72 SER A C 1
ATOM 591 O O . SER A 1 72 ? -14.348 5.209 15.633 1.00 92.56 72 SER A O 1
ATOM 593 N N . ASP A 1 73 ? -12.569 4.636 14.373 1.00 93.25 73 ASP A N 1
ATOM 594 C CA . ASP A 1 73 ? -11.748 5.790 14.710 1.00 93.25 73 ASP A CA 1
ATOM 595 C C . ASP A 1 73 ? -12.024 6.971 13.771 1.00 93.25 73 ASP A C 1
ATOM 597 O O . ASP A 1 73 ? -12.749 6.877 12.779 1.00 93.25 73 ASP A O 1
ATOM 601 N N . SER A 1 74 ? -11.428 8.126 14.080 1.00 92.31 74 SER A N 1
ATOM 602 C CA . SER A 1 74 ? -11.555 9.302 13.226 1.00 92.31 74 SER A CA 1
ATOM 603 C C . SER A 1 74 ? -10.928 9.069 11.849 1.00 92.31 74 SER A C 1
ATOM 605 O O . SER A 1 74 ? -9.798 8.578 11.720 1.00 92.31 74 SER A O 1
ATOM 607 N N . VAL A 1 75 ? -11.675 9.481 10.819 1.00 91.69 75 VAL A N 1
ATOM 608 C CA . VAL A 1 75 ? -11.267 9.390 9.413 1.00 91.69 75 VAL A CA 1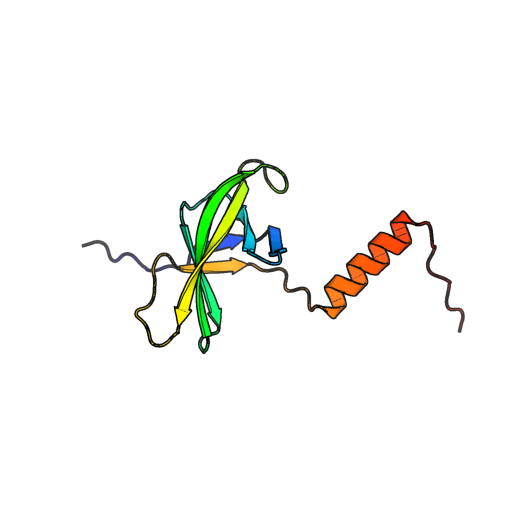
ATOM 609 C C . VAL A 1 75 ? -9.880 10.027 9.245 1.00 91.69 75 VAL A C 1
ATOM 611 O O . VAL A 1 75 ? -9.706 11.199 9.598 1.00 91.69 75 VAL A O 1
ATOM 614 N N . PRO A 1 76 ? -8.878 9.272 8.761 1.00 93.38 76 PRO A N 1
ATOM 615 C CA . PRO A 1 76 ? -7.524 9.783 8.621 1.00 93.38 76 PRO A CA 1
ATOM 616 C C . PRO A 1 76 ? -7.390 10.752 7.439 1.00 93.38 76 PRO A C 1
ATOM 618 O O . PRO A 1 76 ? -8.295 10.909 6.624 1.00 93.38 76 PRO A O 1
ATOM 621 N N . TYR A 1 77 ? -6.231 11.402 7.335 1.00 90.50 77 TYR A N 1
ATOM 622 C CA . TYR A 1 77 ? -5.883 12.271 6.213 1.00 90.50 77 TYR A CA 1
ATOM 623 C C . TYR A 1 77 ? -4.358 12.258 5.985 1.00 90.50 77 TYR A C 1
ATOM 625 O O . TYR A 1 77 ? -3.622 12.203 6.974 1.00 90.50 77 TYR A O 1
ATOM 633 N N . PRO A 1 78 ? -3.869 12.336 4.731 1.00 91.75 78 PRO A N 1
ATOM 634 C CA . PRO A 1 78 ? -4.639 12.287 3.484 1.00 91.75 78 PRO A CA 1
ATOM 635 C C . PRO A 1 78 ? -5.068 10.855 3.138 1.00 91.75 78 PRO A C 1
ATOM 637 O O . PRO A 1 78 ? -4.317 9.910 3.374 1.00 91.75 78 PRO A O 1
ATOM 640 N N . ILE A 1 79 ? -6.270 10.697 2.576 1.00 91.19 79 ILE A N 1
ATOM 641 C CA . ILE A 1 79 ? -6.754 9.411 2.048 1.00 91.19 79 ILE A CA 1
ATOM 642 C C . ILE A 1 79 ? -6.577 9.409 0.537 1.00 91.19 79 ILE A C 1
ATOM 644 O O . ILE A 1 79 ? -6.999 10.349 -0.142 1.00 91.19 79 ILE A O 1
ATOM 648 N N . VAL A 1 80 ? -5.995 8.331 0.023 1.00 90.31 80 VAL A N 1
ATOM 649 C CA . VAL A 1 80 ? -5.839 8.099 -1.412 1.00 90.31 80 VAL A CA 1
ATOM 650 C C . VAL A 1 80 ? -6.736 6.961 -1.876 1.00 90.31 80 VAL A C 1
ATOM 652 O O . VAL A 1 80 ? -7.036 6.025 -1.133 1.00 90.31 80 VAL A O 1
ATOM 655 N N . GLU A 1 81 ? -7.163 7.052 -3.127 1.00 85.06 81 GLU A N 1
ATOM 656 C CA . GLU A 1 81 ? -7.887 5.995 -3.817 1.00 85.06 81 GLU A CA 1
ATOM 657 C C . GLU A 1 81 ? -6.906 5.203 -4.679 1.00 85.06 81 GLU A C 1
ATOM 659 O O . GLU A 1 81 ? -6.260 5.746 -5.579 1.00 85.06 81 GLU A O 1
ATOM 664 N N . ALA A 1 82 ? -6.759 3.912 -4.383 1.00 78.94 82 ALA A N 1
ATOM 665 C CA . ALA A 1 82 ? -5.893 3.053 -5.168 1.00 78.94 82 ALA A CA 1
ATOM 666 C C . ALA A 1 82 ? -6.548 2.676 -6.493 1.00 78.94 82 ALA A C 1
ATOM 668 O O . ALA A 1 82 ? -7.552 1.965 -6.536 1.00 78.94 82 ALA A O 1
ATOM 669 N N . GLN A 1 83 ? -5.898 3.053 -7.588 1.00 70.88 83 GLN A N 1
ATOM 670 C CA . GLN A 1 83 ? -6.181 2.487 -8.896 1.00 70.88 83 GLN A CA 1
ATOM 671 C C . GLN A 1 83 ? -5.426 1.161 -9.016 1.00 70.88 83 GLN A C 1
ATOM 673 O O . GLN A 1 83 ? -4.298 1.098 -9.505 1.00 70.88 83 GLN A O 1
ATOM 678 N N . CYS A 1 84 ? -6.032 0.096 -8.491 1.00 60.72 84 CYS A N 1
ATOM 679 C CA . CYS A 1 84 ? -5.465 -1.247 -8.544 1.00 60.72 84 CYS A CA 1
ATOM 680 C C . CYS A 1 84 ? -5.826 -1.973 -9.841 1.00 60.72 84 CYS A C 1
ATOM 682 O O . CYS A 1 84 ? -6.979 -1.998 -10.272 1.00 60.72 84 CYS A O 1
ATOM 684 N N . VAL A 1 85 ? -4.850 -2.714 -10.365 1.00 53.56 85 VAL A N 1
ATOM 685 C CA . VAL A 1 85 ? -5.116 -3.931 -11.131 1.00 53.56 85 VAL A CA 1
ATOM 686 C C . VAL A 1 85 ? -5.367 -5.037 -10.102 1.00 53.56 85 VAL A C 1
ATOM 688 O O . VAL A 1 85 ? -4.435 -5.567 -9.502 1.00 53.56 85 VAL A O 1
ATOM 691 N N . LEU A 1 86 ? -6.635 -5.337 -9.824 1.00 53.62 86 LEU A N 1
ATOM 692 C CA . LEU A 1 86 ? -7.026 -6.438 -8.941 1.00 53.62 86 LEU A CA 1
ATOM 693 C C . LEU A 1 86 ? -6.779 -7.762 -9.664 1.00 53.62 86 LEU A C 1
ATOM 695 O O . LEU A 1 86 ? -7.618 -8.207 -10.441 1.00 53.62 86 LEU A O 1
ATOM 699 N N . TRP A 1 87 ? -5.644 -8.403 -9.407 1.00 52.41 87 TRP A N 1
ATOM 700 C CA . TRP A 1 87 ? -5.483 -9.807 -9.764 1.00 52.41 87 TRP A CA 1
ATOM 701 C C . TRP A 1 87 ? -6.024 -10.634 -8.606 1.00 52.41 87 TRP A C 1
ATOM 703 O O . TRP A 1 87 ? -5.508 -10.577 -7.488 1.00 52.41 87 TRP A O 1
ATOM 713 N N . ARG A 1 88 ? -7.067 -11.427 -8.848 1.00 55.28 88 ARG A N 1
ATOM 714 C CA . ARG A 1 88 ? -7.456 -12.470 -7.897 1.00 55.28 88 ARG A CA 1
ATOM 715 C C . ARG A 1 88 ? -6.270 -13.417 -7.740 1.00 55.28 88 ARG A C 1
ATOM 717 O O . ARG A 1 88 ? -5.563 -13.690 -8.706 1.00 55.28 88 ARG A O 1
ATOM 724 N N . GLN A 1 89 ? -6.079 -13.986 -6.550 1.00 50.03 89 GLN A N 1
ATOM 725 C CA . GLN A 1 89 ? -4.983 -14.926 -6.266 1.00 50.03 89 GLN A CA 1
ATOM 726 C C . GLN A 1 89 ? -4.831 -16.012 -7.349 1.00 50.03 89 GLN A C 1
ATOM 728 O O . GLN A 1 89 ? -3.719 -16.341 -7.749 1.00 50.03 89 GLN A O 1
ATOM 733 N N . ARG A 1 90 ? -5.951 -16.520 -7.886 1.00 62.75 90 ARG A N 1
ATOM 734 C CA . ARG A 1 90 ? -5.968 -17.455 -9.021 1.00 62.75 90 ARG A CA 1
ATOM 735 C C . ARG A 1 90 ? -5.324 -16.875 -10.283 1.00 62.75 90 ARG A C 1
ATOM 737 O O . ARG A 1 90 ? -4.540 -17.558 -10.922 1.00 62.75 90 ARG A O 1
ATOM 744 N N . GLU A 1 91 ? -5.667 -15.650 -10.657 1.00 66.06 91 GLU A N 1
ATOM 745 C CA . GLU A 1 91 ? -5.141 -14.981 -11.852 1.00 66.06 91 GLU A CA 1
ATOM 746 C C . GLU A 1 91 ? -3.651 -14.678 -11.689 1.00 66.06 91 GLU A C 1
ATOM 748 O O . GLU A 1 91 ? -2.877 -14.905 -12.615 1.00 66.06 91 GLU A O 1
ATOM 753 N N . ALA A 1 92 ? -3.236 -14.230 -10.500 1.00 65.12 92 ALA A N 1
ATOM 754 C CA . ALA A 1 92 ? -1.830 -13.974 -10.195 1.00 65.12 92 ALA A CA 1
ATOM 755 C C . ALA A 1 92 ? -0.995 -15.262 -10.285 1.00 65.12 92 ALA A C 1
ATOM 757 O O . ALA A 1 92 ? 0.063 -15.277 -10.910 1.00 65.12 92 ALA A O 1
ATOM 758 N N . LEU A 1 93 ? -1.506 -16.366 -9.727 1.00 67.69 93 LEU A N 1
ATOM 759 C CA . LEU A 1 93 ? -0.870 -17.682 -9.817 1.00 67.69 93 LEU A CA 1
ATOM 760 C C . LEU A 1 93 ? -0.826 -18.210 -11.255 1.00 67.69 93 LEU A C 1
ATOM 762 O O . LEU A 1 93 ? 0.181 -18.792 -11.647 1.00 67.69 93 LEU A O 1
ATOM 766 N N . LEU A 1 94 ? -1.879 -17.995 -12.047 1.00 71.50 94 LEU A N 1
ATOM 767 C CA . LEU A 1 94 ? -1.904 -18.397 -13.455 1.00 71.50 94 LEU A CA 1
ATOM 768 C C . LEU A 1 94 ? -0.898 -17.604 -14.293 1.00 71.50 94 LEU A C 1
ATOM 770 O O . LEU A 1 94 ? -0.170 -18.209 -15.070 1.00 71.50 94 LEU A O 1
ATOM 774 N N . SER A 1 95 ? -0.791 -16.288 -14.101 1.00 71.12 95 SER A N 1
ATOM 775 C CA . SER A 1 95 ? 0.224 -15.477 -14.789 1.00 71.12 95 SER A CA 1
ATOM 776 C C . SER A 1 95 ? 1.643 -15.841 -14.365 1.00 71.12 95 SER A C 1
ATOM 778 O O . SER A 1 95 ? 2.517 -15.979 -15.220 1.00 71.12 95 SER A O 1
ATOM 780 N N . ALA A 1 96 ? 1.875 -16.093 -13.074 1.00 68.81 96 ALA A N 1
ATOM 781 C CA . ALA A 1 96 ? 3.167 -16.577 -12.598 1.00 68.81 96 ALA A CA 1
ATOM 782 C C . ALA A 1 96 ? 3.521 -17.944 -13.206 1.00 68.81 96 ALA A C 1
ATOM 784 O O . ALA A 1 96 ? 4.644 -18.129 -13.670 1.00 68.81 96 ALA A O 1
ATOM 785 N N . ALA A 1 97 ? 2.567 -18.879 -13.262 1.00 72.94 97 ALA A N 1
ATOM 786 C CA . ALA A 1 97 ? 2.753 -20.201 -13.860 1.00 72.94 97 ALA A CA 1
ATOM 787 C C . ALA A 1 97 ? 2.974 -20.141 -15.381 1.00 72.94 97 ALA A C 1
ATOM 789 O O . ALA A 1 97 ? 3.848 -20.840 -15.893 1.00 72.94 97 ALA A O 1
ATOM 790 N N . ASP A 1 98 ? 2.237 -19.290 -16.099 1.00 66.31 98 ASP A N 1
ATOM 791 C CA . ASP A 1 98 ? 2.419 -19.058 -17.537 1.00 66.31 98 ASP A CA 1
ATOM 792 C C . ASP A 1 98 ? 3.782 -18.404 -17.820 1.00 66.31 98 ASP A C 1
ATOM 794 O O . ASP A 1 98 ? 4.488 -18.816 -18.740 1.00 66.31 98 ASP A O 1
ATOM 798 N N . THR A 1 99 ? 4.198 -17.440 -16.994 1.00 66.38 99 THR A N 1
ATOM 799 C CA . THR A 1 99 ? 5.515 -16.790 -17.096 1.00 66.38 99 THR A CA 1
ATOM 800 C C . THR A 1 99 ? 6.639 -17.788 -16.828 1.00 66.38 99 THR A C 1
ATOM 802 O O . THR A 1 99 ? 7.606 -17.844 -17.584 1.00 66.38 99 THR A O 1
ATOM 805 N N . LEU A 1 100 ? 6.504 -18.637 -15.806 1.00 63.25 100 LEU A N 1
ATOM 806 C CA . LEU A 1 100 ? 7.446 -19.725 -15.535 1.00 63.25 100 LEU A CA 1
ATOM 807 C C . LEU A 1 100 ? 7.486 -20.738 -16.681 1.00 63.25 100 LEU A C 1
ATOM 809 O O . LEU A 1 100 ? 8.568 -21.120 -17.108 1.00 63.25 100 LEU A O 1
ATOM 813 N N . SER A 1 101 ? 6.335 -21.131 -17.224 1.00 61.69 101 SER A N 1
ATOM 814 C CA . SER A 1 101 ? 6.260 -22.064 -18.357 1.00 61.69 101 SER A CA 1
ATOM 815 C C . SER A 1 101 ? 6.927 -21.485 -19.608 1.00 61.69 101 SER A C 1
ATOM 817 O O . SER A 1 101 ? 7.657 -22.193 -20.303 1.00 61.69 101 SER A O 1
ATOM 819 N N . PHE A 1 102 ? 6.741 -20.184 -19.860 1.00 59.38 102 PHE A N 1
ATOM 820 C CA . PHE A 1 102 ? 7.415 -19.444 -20.925 1.00 59.38 102 PHE A CA 1
ATOM 821 C C . PHE A 1 102 ? 8.936 -19.408 -20.726 1.00 59.38 102 PHE A C 1
ATOM 823 O O . PHE A 1 102 ? 9.679 -19.760 -21.641 1.00 59.38 102 PHE A O 1
ATOM 830 N N . LEU A 1 103 ? 9.403 -19.046 -19.527 1.00 59.91 103 LEU A N 1
ATOM 831 C CA . LEU A 1 103 ? 10.831 -18.976 -19.197 1.00 59.91 103 LEU A CA 1
ATOM 832 C C . LEU A 1 103 ? 11.513 -20.353 -19.216 1.00 59.91 103 LEU A C 1
ATOM 834 O O . LEU A 1 103 ? 12.688 -20.452 -19.560 1.00 59.91 103 LEU A O 1
ATOM 838 N N . LEU A 1 104 ? 10.776 -21.417 -18.887 1.00 71.88 104 LEU A N 1
ATOM 839 C CA . LEU A 1 104 ? 11.250 -22.804 -18.914 1.00 71.88 104 LEU A CA 1
ATOM 840 C C . LEU A 1 104 ? 11.090 -23.478 -20.290 1.00 71.88 104 LEU A C 1
ATOM 842 O O . LEU A 1 104 ? 11.422 -24.653 -20.440 1.00 71.88 104 LEU A O 1
ATOM 846 N N . GLY A 1 105 ? 10.591 -22.763 -21.305 1.00 59.53 105 GLY A N 1
ATOM 847 C CA . GLY A 1 105 ? 10.462 -23.273 -22.673 1.00 59.53 105 GLY A CA 1
ATOM 848 C C . GLY A 1 105 ? 9.376 -24.339 -22.873 1.00 59.53 105 GLY A C 1
ATOM 849 O O . GLY A 1 105 ? 9.360 -25.005 -23.911 1.00 59.53 105 GLY A O 1
ATOM 850 N N . GLN A 1 106 ? 8.448 -24.513 -21.926 1.00 59.22 106 GLN A N 1
ATOM 851 C CA . GLN A 1 106 ? 7.306 -25.410 -22.098 1.00 59.22 106 GLN A CA 1
ATOM 852 C C . GLN A 1 106 ? 6.256 -24.739 -22.992 1.00 59.22 106 GLN A C 1
ATOM 854 O O . GLN A 1 106 ? 5.456 -23.914 -22.552 1.00 59.22 106 GLN A O 1
ATOM 859 N N . LYS A 1 107 ? 6.241 -25.091 -24.284 1.00 56.28 107 LYS A N 1
ATOM 860 C CA . LYS A 1 107 ? 5.134 -24.723 -25.178 1.00 56.28 107 LYS A CA 1
ATOM 861 C C . LYS A 1 107 ? 3.847 -25.366 -24.665 1.00 56.28 107 LYS A C 1
ATOM 863 O O . LYS A 1 107 ? 3.835 -26.573 -24.428 1.00 56.28 107 LYS A O 1
ATOM 868 N N . ARG A 1 108 ? 2.776 -24.565 -24.539 1.00 54.00 108 ARG A N 1
ATOM 869 C CA . ARG A 1 108 ? 1.410 -25.046 -24.275 1.00 54.00 108 ARG A CA 1
ATOM 870 C C . ARG A 1 108 ? 1.151 -26.259 -25.164 1.00 54.00 108 ARG A C 1
ATOM 872 O O . ARG A 1 108 ? 1.155 -26.127 -26.388 1.00 54.00 108 ARG A O 1
ATOM 879 N N . GLY A 1 109 ? 0.980 -27.424 -24.542 1.00 55.28 109 GLY A N 1
ATOM 880 C CA . GLY A 1 109 ? 0.529 -28.614 -25.242 1.00 55.28 109 GLY A CA 1
ATOM 881 C C . GLY A 1 109 ? -0.775 -28.260 -25.936 1.00 55.28 109 GLY A C 1
ATOM 882 O O . GLY A 1 109 ? -1.724 -27.822 -25.288 1.00 55.28 109 GLY A O 1
ATOM 883 N N . THR A 1 110 ? -0.785 -28.363 -27.260 1.00 48.66 110 THR A N 1
ATOM 884 C CA . THR A 1 110 ? -2.005 -28.317 -28.055 1.00 48.66 110 THR A CA 1
ATOM 885 C C . THR A 1 110 ? -2.932 -29.393 -27.511 1.00 48.66 110 THR A C 1
ATOM 887 O O . THR A 1 110 ? -2.695 -30.577 -27.738 1.00 48.66 110 THR A O 1
ATOM 890 N N . MET A 1 111 ? -3.944 -28.984 -26.746 1.00 46.50 111 MET A N 1
ATOM 891 C CA . MET A 1 111 ? -5.115 -29.815 -26.512 1.00 46.50 111 MET A CA 1
ATOM 892 C C . MET A 1 111 ? -5.819 -29.893 -27.861 1.00 46.50 111 MET A C 1
ATOM 894 O O . MET A 1 111 ? -6.379 -28.905 -28.332 1.00 46.50 111 MET A O 1
ATOM 898 N N . ILE A 1 112 ? -5.633 -31.024 -28.528 1.00 42.28 112 ILE A N 1
ATOM 899 C CA . ILE A 1 112 ? -6.441 -31.432 -29.666 1.00 42.28 112 ILE A CA 1
ATOM 900 C C . ILE A 1 112 ? -7.586 -32.230 -29.042 1.00 42.28 112 ILE A C 1
ATOM 902 O O . ILE A 1 112 ? -7.316 -33.083 -28.192 1.00 42.28 112 ILE A O 1
ATOM 906 N N . ASP A 1 113 ? -8.812 -31.857 -29.405 1.00 41.31 113 ASP A N 1
ATOM 907 C CA . ASP A 1 113 ? -10.074 -32.470 -28.968 1.00 41.31 113 ASP A CA 1
ATOM 908 C C . ASP A 1 113 ? -10.105 -34.001 -29.129 1.00 41.31 113 ASP A C 1
ATOM 910 O O . ASP A 1 113 ? -9.530 -34.516 -30.121 1.00 41.31 113 ASP A O 1
#

Sequence (113 aa):
MSNITNEKQNIKIYALVFHKNALTLSTDNIHEDFWLELHETIGWIKFVKHSEESEFVKNGALFVATELRPVSDSVPYPIVEAQCVLWRQREALLSAADTLSFLLGQKRGTMID

pLDDT: mean 79.5, std 17.42, range [34.44, 97.12]

Organism: NCBI:txid1987580

Foldseek 3Di:
DDPPPLPAAEWEWPDWDDDPVWIKTKTAQPDQKEWEAPDLQAGIWIWGFDAFDPPPHNRMTMTITDDGDGNVDDHDPDYHYYPDPDDDPVNVVVVVVVVVCVVVVPDPPPPDD